Protein AF-A0AAQ4FNH3-F1 (afdb_monomer)

Mean predicted aligned error: 11.39 Å

Foldseek 3Di:
DDPVVVVVVVVVVVVVVCVVVVPDPQDWDWDQDQQGIWIAGPPPRHTPDGDGPVQWDDKADDPVPQQKIKTWGQDPVRDIDIGIDHDPDRPDDD

Secondary structure (DSSP, 8-state):
--THHHHHHHHHHHHHHHHHH-PPPPPEEEEEETTEEEEEETTT--EEEEEEGGGEEEEEE-TTS-SEEEEEEE-TTS-EEEEEEE-SS-S---

Sequence (94 aa):
MPATTGCARSMGRLKEPVRACRQHNQRVQLAVSLQGIKIRDGKTGELVFHYPVPQISFIWQDTSGARAAGYTYVAQDESYRYIAIKTDKEAMQQ

Nearest PDB structures (foldseek):
  6o5o-assembly2_B  TM=9.031E-01  e=2.522E-05  Homo sapiens
  1oqn-assembly2_B  TM=8.571E-01  e=1.132E-05  Mus musculus
  2ela-assembly2_B  TM=8.785E-01  e=4.341E-03  Homo sapiens
  2ej8-assembly1_A  TM=8.763E-01  e=6.860E-03  Homo sapiens
  3f0w-assembly1_A  TM=7.242E-01  e=3.657E-03  Homo sapiens

Radius of gyration: 13.84 Å; Cα contacts (8 Å, |Δi|>4): 123; chains: 1; bounding box: 34×31×33 Å

InterPro domains:
  IPR006020 PTB/PI domain [PS01179] (6-91)
  IPR011993 PH-like domain superfamily [G3DSA:2.30.29.30] (3-94)

Structure (mmCIF, N/CA/C/O backbone):
data_AF-A0AAQ4FNH3-F1
#
_entry.id   AF-A0AAQ4FNH3-F1
#
loop_
_atom_site.group_PDB
_atom_site.id
_atom_site.type_symbol
_atom_site.label_atom_id
_atom_s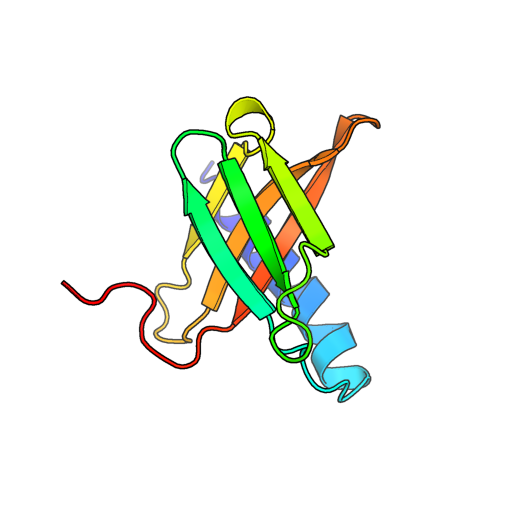ite.label_alt_id
_atom_site.label_comp_id
_atom_site.label_asym_id
_atom_site.label_entity_id
_atom_site.label_seq_id
_atom_site.pdbx_PDB_ins_code
_atom_site.Cartn_x
_atom_site.Cartn_y
_atom_site.Cartn_z
_atom_site.occupancy
_atom_site.B_iso_or_equiv
_atom_site.auth_seq_id
_atom_site.auth_comp_id
_atom_site.auth_asym_id
_atom_site.auth_atom_id
_atom_site.pdbx_PDB_model_num
ATOM 1 N N . MET A 1 1 ? 20.160 13.547 7.397 1.00 39.81 1 MET A N 1
ATOM 2 C CA . MET A 1 1 ? 20.020 12.074 7.350 1.00 39.81 1 MET A CA 1
ATOM 3 C C . MET A 1 1 ? 18.784 11.751 6.516 1.00 39.81 1 MET A C 1
ATOM 5 O O . MET A 1 1 ? 17.687 11.931 7.029 1.00 39.81 1 MET A O 1
ATOM 9 N N . PRO A 1 2 ? 18.903 11.423 5.218 1.00 44.41 2 PRO A N 1
ATOM 10 C CA . PRO A 1 2 ? 17.726 11.298 4.364 1.00 44.41 2 PRO A CA 1
ATOM 11 C C . PRO A 1 2 ? 17.001 9.971 4.642 1.00 44.41 2 PRO A C 1
ATOM 13 O O . PRO A 1 2 ? 17.586 8.894 4.546 1.00 44.41 2 PRO A O 1
ATOM 16 N N . ALA A 1 3 ? 15.714 10.053 4.986 1.00 44.22 3 ALA A N 1
ATOM 17 C CA . ALA A 1 3 ? 14.826 8.918 5.268 1.00 44.22 3 ALA A CA 1
ATOM 18 C C . ALA A 1 3 ? 14.589 7.985 4.054 1.00 44.22 3 ALA A C 1
ATOM 20 O O . ALA A 1 3 ? 13.976 6.925 4.176 1.00 44.22 3 ALA A O 1
ATOM 21 N N . THR A 1 4 ? 15.106 8.345 2.878 1.00 50.47 4 THR A N 1
ATOM 22 C CA . THR A 1 4 ? 14.960 7.619 1.611 1.00 50.47 4 THR A CA 1
ATOM 23 C C . THR A 1 4 ? 15.666 6.258 1.595 1.00 50.47 4 THR A C 1
ATOM 25 O O . THR A 1 4 ? 15.248 5.360 0.865 1.00 50.47 4 THR A O 1
ATOM 28 N N . THR A 1 5 ? 16.693 6.054 2.425 1.00 57.00 5 THR A N 1
ATOM 29 C CA . THR A 1 5 ? 17.498 4.817 2.430 1.00 57.00 5 THR A CA 1
ATOM 30 C C . THR A 1 5 ? 16.744 3.611 3.010 1.00 57.00 5 THR A C 1
ATOM 32 O O . THR A 1 5 ? 17.003 2.473 2.618 1.00 57.00 5 THR A O 1
ATOM 35 N N . GLY A 1 6 ? 15.790 3.835 3.922 1.00 59.72 6 GLY A N 1
ATOM 36 C CA . GLY A 1 6 ? 15.041 2.763 4.589 1.00 59.72 6 GLY A CA 1
ATOM 37 C C . GLY A 1 6 ? 14.089 2.026 3.645 1.00 59.72 6 GLY A C 1
ATOM 38 O O . GLY A 1 6 ? 14.173 0.808 3.503 1.00 59.72 6 GLY A O 1
ATOM 39 N N . CYS A 1 7 ? 13.233 2.766 2.935 1.00 58.28 7 CYS A N 1
ATOM 40 C CA . CYS A 1 7 ? 12.224 2.182 2.044 1.00 58.28 7 CYS A CA 1
ATOM 41 C C . CYS A 1 7 ? 12.846 1.442 0.847 1.00 58.28 7 CYS A C 1
ATOM 43 O O . CYS A 1 7 ? 12.417 0.335 0.519 1.00 58.28 7 CYS A O 1
ATOM 45 N N . ALA A 1 8 ? 13.905 1.993 0.241 1.00 60.03 8 ALA A N 1
ATOM 46 C CA . ALA A 1 8 ? 14.612 1.341 -0.865 1.00 60.03 8 ALA A CA 1
ATOM 47 C C . ALA A 1 8 ? 15.272 0.015 -0.432 1.00 60.03 8 ALA A C 1
ATOM 49 O O . ALA A 1 8 ? 15.250 -0.972 -1.172 1.00 60.03 8 ALA A O 1
ATOM 50 N N . ARG A 1 9 ? 15.804 -0.043 0.798 1.00 62.25 9 ARG A N 1
ATOM 51 C CA . ARG A 1 9 ? 16.401 -1.262 1.365 1.00 62.25 9 ARG A CA 1
ATOM 52 C C . ARG A 1 9 ? 15.347 -2.319 1.703 1.00 62.25 9 ARG A C 1
ATOM 54 O O . ARG A 1 9 ? 15.581 -3.500 1.448 1.00 62.25 9 ARG A O 1
ATOM 61 N N . SER A 1 10 ? 14.182 -1.910 2.208 1.00 58.88 10 SER A N 1
ATOM 62 C CA . SER A 1 10 ? 13.034 -2.800 2.434 1.00 58.88 10 SER A CA 1
ATOM 63 C C . SER A 1 10 ? 12.512 -3.395 1.124 1.00 58.88 10 SER A C 1
ATOM 65 O O . SER A 1 10 ? 12.283 -4.600 1.046 1.00 58.88 10 SER A O 1
ATOM 67 N N . MET A 1 11 ? 12.425 -2.585 0.063 1.00 58.62 11 MET A N 1
ATOM 68 C CA . MET A 1 11 ? 12.085 -3.051 -1.286 1.00 58.62 11 MET A CA 1
ATOM 69 C C . MET A 1 11 ? 13.079 -4.084 -1.824 1.00 58.62 11 MET A C 1
ATOM 71 O O . MET A 1 11 ? 12.664 -5.071 -2.428 1.00 58.62 11 MET A O 1
ATOM 75 N N . GLY A 1 12 ? 14.382 -3.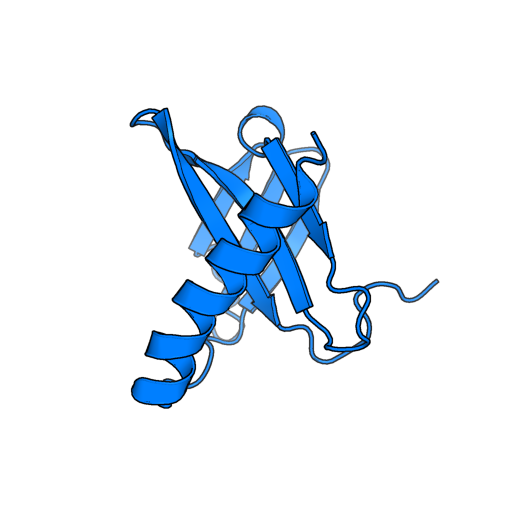892 -1.591 1.00 61.12 12 GLY A N 1
ATOM 76 C CA . GLY A 1 12 ? 15.407 -4.882 -1.937 1.00 61.12 12 GLY A CA 1
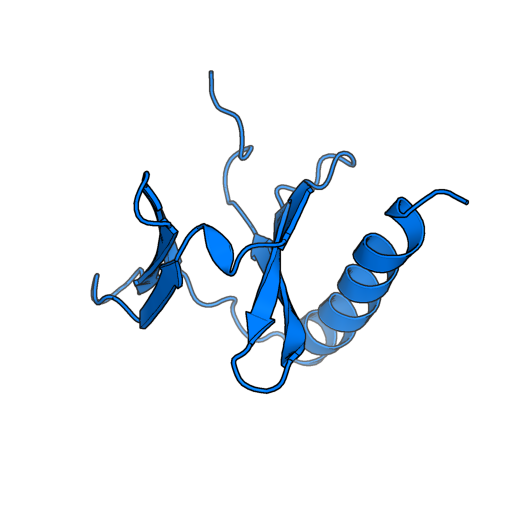ATOM 77 C C . GLY A 1 12 ? 15.172 -6.227 -1.242 1.00 61.12 12 GLY A C 1
ATOM 78 O O . GLY A 1 12 ? 15.102 -7.255 -1.912 1.00 61.12 12 GLY A O 1
ATOM 79 N N . ARG A 1 13 ? 14.935 -6.199 0.077 1.00 59.75 13 ARG A N 1
ATOM 80 C CA . ARG A 1 13 ? 14.668 -7.401 0.888 1.00 59.75 13 ARG A CA 1
ATOM 81 C C . ARG A 1 13 ? 13.366 -8.116 0.522 1.00 59.75 13 ARG A C 1
ATOM 83 O O . ARG A 1 13 ? 13.296 -9.327 0.661 1.00 59.75 13 ARG A O 1
ATOM 90 N N . LEU A 1 14 ? 12.344 -7.395 0.056 1.00 56.53 14 LEU A N 1
ATOM 91 C CA . LEU A 1 14 ? 11.079 -7.978 -0.421 1.00 56.53 14 LEU A CA 1
ATOM 92 C C . LEU A 1 14 ? 11.173 -8.502 -1.862 1.00 56.53 14 LEU A C 1
ATOM 94 O O . LEU A 1 14 ? 10.474 -9.447 -2.222 1.00 56.53 14 LEU A O 1
ATOM 98 N N . LYS A 1 15 ? 12.059 -7.936 -2.693 1.00 55.00 15 LYS A N 1
ATOM 99 C CA . LYS A 1 15 ? 12.318 -8.429 -4.056 1.00 55.00 15 LYS A CA 1
ATOM 100 C C . LYS A 1 15 ? 13.044 -9.777 -4.069 1.00 55.00 15 LYS A C 1
ATOM 102 O O . LYS A 1 15 ? 12.808 -10.549 -4.995 1.00 55.00 15 LYS A O 1
ATOM 107 N N . GLU A 1 16 ? 13.897 -10.070 -3.086 1.00 53.34 16 GLU A N 1
ATOM 108 C CA . GLU A 1 16 ? 14.616 -11.351 -2.975 1.00 53.34 16 GLU A CA 1
ATOM 109 C C . GLU A 1 16 ? 13.687 -12.576 -2.887 1.00 53.34 16 GLU A C 1
ATOM 111 O O . GLU A 1 16 ? 13.807 -13.447 -3.750 1.00 53.34 16 GLU A O 1
ATOM 116 N N . PRO A 1 17 ? 12.716 -12.656 -1.956 1.00 47.03 17 PRO A N 1
ATOM 117 C CA . PRO A 1 17 ? 11.799 -13.788 -1.880 1.00 47.03 17 PRO A CA 1
ATOM 118 C C . PRO A 1 17 ? 10.847 -13.845 -3.078 1.00 47.03 17 PRO A C 1
ATOM 120 O O . PRO A 1 17 ? 10.570 -14.933 -3.559 1.00 47.03 17 PRO A O 1
ATOM 123 N N . VAL 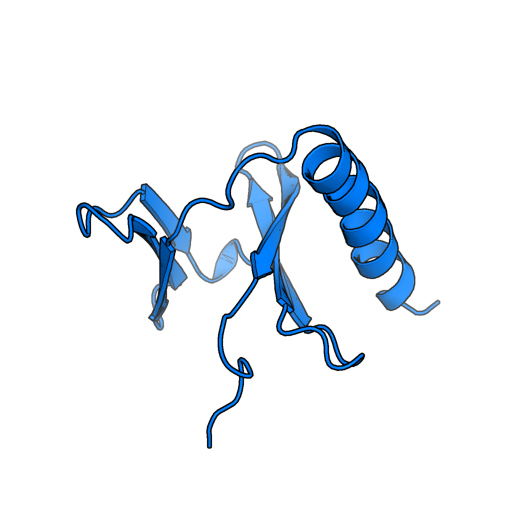A 1 18 ? 10.398 -12.714 -3.638 1.00 52.16 18 VAL A N 1
ATOM 124 C CA . VAL A 1 18 ? 9.550 -12.717 -4.851 1.00 52.16 18 VAL A CA 1
ATOM 125 C C . VAL A 1 18 ? 10.320 -13.241 -6.073 1.00 52.16 18 VAL A C 1
ATOM 127 O O . VAL A 1 18 ? 9.776 -14.013 -6.864 1.00 52.16 18 VAL A O 1
ATOM 130 N N . ARG A 1 19 ? 11.607 -12.881 -6.216 1.00 49.53 19 ARG A N 1
ATOM 131 C CA . ARG A 1 19 ? 12.498 -13.463 -7.236 1.00 49.53 19 ARG A CA 1
ATOM 132 C C . ARG A 1 19 ? 12.769 -14.943 -6.980 1.00 49.53 19 ARG A C 1
ATOM 134 O O . ARG A 1 19 ? 12.771 -15.713 -7.937 1.00 49.53 19 ARG A O 1
ATOM 141 N N . ALA A 1 20 ? 12.984 -15.326 -5.723 1.00 37.38 20 ALA A N 1
ATOM 142 C CA . ALA A 1 20 ? 13.284 -16.700 -5.335 1.00 37.38 20 ALA A CA 1
ATOM 143 C C . ALA A 1 20 ? 12.069 -17.632 -5.467 1.00 37.38 20 ALA A C 1
ATOM 145 O O . ALA A 1 20 ? 12.226 -18.786 -5.847 1.00 37.38 20 ALA A O 1
ATOM 146 N N . CYS A 1 21 ? 10.856 -17.138 -5.201 1.00 37.06 21 CYS A N 1
ATOM 147 C CA . CYS A 1 21 ? 9.651 -17.963 -5.161 1.00 37.06 21 CYS A CA 1
ATOM 148 C C . CYS A 1 21 ? 8.915 -18.040 -6.509 1.00 37.06 21 CYS A C 1
ATOM 150 O O . CYS A 1 21 ? 8.037 -18.883 -6.658 1.00 37.06 21 CYS A O 1
ATOM 152 N N . ARG A 1 22 ? 9.231 -17.173 -7.496 1.00 38.59 22 ARG A N 1
ATOM 153 C CA . ARG A 1 22 ? 8.469 -17.029 -8.765 1.00 38.59 22 ARG A CA 1
ATOM 154 C C . ARG A 1 22 ? 6.944 -17.063 -8.547 1.00 38.59 22 ARG A C 1
ATOM 156 O O . ARG A 1 22 ? 6.191 -17.500 -9.414 1.00 38.59 22 ARG A O 1
ATOM 163 N N . GLN A 1 23 ? 6.478 -16.627 -7.378 1.00 45.09 23 GLN A N 1
ATOM 164 C CA . GLN A 1 23 ? 5.064 -16.641 -7.053 1.00 45.09 23 GLN A CA 1
ATOM 165 C C . GLN A 1 23 ? 4.410 -15.543 -7.873 1.00 45.09 23 GLN A C 1
ATOM 167 O O . GLN A 1 23 ? 4.814 -14.381 -7.822 1.00 45.09 23 GLN A O 1
ATOM 172 N N . HIS A 1 24 ? 3.440 -15.939 -8.692 1.00 56.81 24 HIS A N 1
ATOM 173 C CA . HIS A 1 24 ? 2.656 -15.009 -9.482 1.00 56.81 24 HIS A CA 1
ATOM 174 C C . HIS A 1 24 ? 2.074 -13.950 -8.543 1.00 56.81 24 HIS A C 1
ATOM 176 O O . HIS A 1 24 ? 1.310 -14.286 -7.639 1.00 56.81 24 HIS A O 1
ATOM 182 N N . ASN A 1 25 ? 2.455 -12.684 -8.745 1.00 60.75 25 ASN A N 1
ATOM 183 C CA . ASN A 1 25 ? 1.896 -11.569 -7.989 1.00 60.75 25 ASN A CA 1
ATOM 184 C C . ASN A 1 25 ? 0.366 -11.659 -8.045 1.00 60.75 25 ASN A C 1
ATOM 186 O O . ASN A 1 25 ? -0.208 -11.705 -9.138 1.00 60.75 25 ASN A O 1
ATOM 190 N N . GLN A 1 26 ? -0.287 -11.689 -6.882 1.00 66.19 26 GLN A N 1
ATOM 191 C CA . GLN A 1 26 ? -1.741 -11.707 -6.822 1.00 66.19 26 GLN A CA 1
ATOM 192 C C . GLN A 1 26 ? -2.267 -10.436 -7.486 1.00 66.19 26 GLN A C 1
ATOM 194 O O . GLN A 1 26 ? -1.891 -9.318 -7.128 1.00 66.19 26 GLN A O 1
ATOM 199 N N . ARG A 1 27 ? -3.109 -10.612 -8.506 1.00 74.25 27 ARG A N 1
ATOM 200 C CA . ARG A 1 27 ? -3.730 -9.489 -9.195 1.00 74.25 27 ARG A CA 1
ATOM 201 C C . ARG A 1 27 ? -4.773 -8.890 -8.263 1.00 74.25 27 ARG A C 1
ATOM 203 O O . ARG A 1 27 ? -5.753 -9.550 -7.935 1.00 74.25 27 ARG A O 1
ATOM 210 N N . VAL A 1 28 ? -4.554 -7.644 -7.870 1.00 81.38 28 VAL A N 1
ATOM 211 C CA . VAL A 1 28 ? -5.434 -6.906 -6.965 1.00 81.38 28 VAL A CA 1
ATOM 212 C C . VAL A 1 28 ? -5.853 -5.579 -7.583 1.00 81.38 28 VAL A C 1
ATOM 214 O O . VAL A 1 28 ? -5.133 -5.002 -8.399 1.00 81.38 28 VAL A O 1
ATOM 217 N N . GLN A 1 29 ? -7.024 -5.096 -7.190 1.00 82.62 29 GLN A N 1
ATOM 218 C CA . GLN A 1 29 ? -7.532 -3.776 -7.522 1.00 82.62 29 GLN A CA 1
ATOM 219 C C . GLN A 1 29 ? -7.388 -2.864 -6.302 1.00 82.62 29 GLN A C 1
ATOM 221 O O . GLN A 1 29 ? -7.941 -3.133 -5.236 1.00 82.62 29 GLN A O 1
ATOM 226 N N . LEU A 1 30 ? -6.637 -1.777 -6.466 1.00 81.38 30 LEU A N 1
ATOM 227 C CA . LEU A 1 30 ? -6.445 -0.767 -5.432 1.00 81.38 30 LEU A CA 1
ATOM 228 C C . LEU A 1 30 ? -7.509 0.326 -5.580 1.00 81.38 30 LEU A C 1
ATOM 230 O O . LEU A 1 30 ? -7.600 0.961 -6.628 1.00 81.38 30 LEU A O 1
ATOM 234 N N . ALA A 1 31 ? -8.295 0.562 -4.535 1.00 83.56 31 ALA A N 1
ATOM 235 C CA . ALA A 1 31 ? -9.234 1.672 -4.448 1.00 83.56 31 ALA A CA 1
ATOM 236 C C . ALA A 1 31 ? -8.775 2.637 -3.351 1.00 83.56 31 ALA A C 1
ATOM 238 O O . ALA A 1 31 ? -8.832 2.321 -2.161 1.00 83.56 31 ALA A O 1
ATOM 239 N N . VAL A 1 32 ? -8.308 3.815 -3.759 1.00 83.69 32 VAL A N 1
ATOM 240 C CA . VAL A 1 32 ? -7.892 4.888 -2.849 1.00 83.69 32 VAL A CA 1
ATOM 241 C C . VAL A 1 32 ? -9.078 5.824 -2.636 1.00 83.69 32 VAL A C 1
ATOM 243 O O . VAL A 1 32 ? -9.694 6.283 -3.593 1.00 83.69 32 VAL A O 1
ATOM 246 N N . SER A 1 33 ? -9.430 6.076 -1.379 1.00 83.94 33 SER A N 1
ATOM 247 C CA . SER A 1 33 ? -10.562 6.920 -0.988 1.00 83.94 33 SER A CA 1
ATOM 248 C C . SER A 1 33 ? -10.211 7.763 0.237 1.00 83.94 33 SER A C 1
ATOM 250 O O . SER A 1 33 ? -9.239 7.473 0.930 1.00 83.94 33 SER A O 1
ATOM 252 N N . LEU A 1 34 ? -11.039 8.759 0.564 1.00 81.12 34 LEU A N 1
ATOM 253 C CA . LEU A 1 34 ? -10.879 9.571 1.781 1.00 81.12 34 LEU A CA 1
ATOM 254 C C . LEU A 1 34 ? -10.945 8.745 3.078 1.00 81.12 34 LEU A C 1
ATOM 256 O O . LEU A 1 34 ? -10.412 9.161 4.099 1.00 81.12 34 LEU A O 1
ATOM 260 N N . GLN A 1 35 ? -11.576 7.567 3.044 1.00 82.75 35 GLN A N 1
ATOM 261 C CA . GLN A 1 35 ? -11.590 6.640 4.180 1.00 82.75 35 GLN A CA 1
ATOM 262 C C . GLN A 1 35 ? -10.284 5.848 4.318 1.00 82.75 35 GLN A C 1
ATOM 264 O O . GLN A 1 35 ? -9.999 5.339 5.398 1.00 82.75 35 GLN A O 1
ATOM 269 N N . GLY A 1 36 ? -9.485 5.747 3.252 1.00 86.38 36 GLY A N 1
ATOM 270 C CA . GLY A 1 36 ? -8.253 4.970 3.230 1.00 86.38 36 GLY A CA 1
ATOM 271 C C . GLY A 1 36 ? -8.043 4.208 1.928 1.00 86.38 36 GLY A C 1
ATOM 272 O O . GLY A 1 36 ? -8.676 4.478 0.901 1.00 86.38 36 GLY A O 1
ATOM 273 N N . ILE A 1 37 ? -7.151 3.223 1.996 1.00 87.81 37 ILE A N 1
ATOM 274 C CA . ILE A 1 37 ? -6.794 2.337 0.890 1.00 87.81 37 ILE A CA 1
ATOM 275 C C . ILE A 1 37 ? -7.520 1.003 1.060 1.00 87.81 37 ILE A C 1
ATOM 277 O O . ILE A 1 37 ? -7.398 0.327 2.081 1.00 87.81 37 ILE A O 1
ATOM 281 N N . LYS A 1 38 ? -8.270 0.610 0.032 1.00 88.94 38 LYS A N 1
ATOM 282 C CA . LYS A 1 38 ? -8.977 -0.669 -0.059 1.00 88.94 38 LYS A CA 1
ATOM 283 C C . LYS A 1 38 ? -8.314 -1.527 -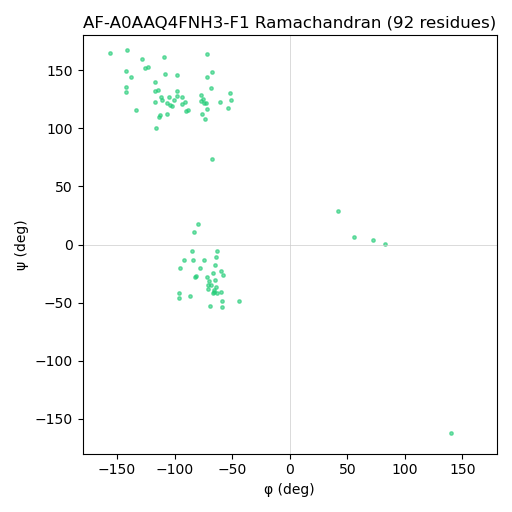1.133 1.00 88.94 38 LYS A C 1
ATOM 285 O O . LYS A 1 38 ? -8.191 -1.095 -2.275 1.00 88.94 38 LYS A O 1
ATOM 290 N N . ILE A 1 39 ? -7.899 -2.737 -0.775 1.00 86.69 39 ILE A N 1
ATOM 291 C 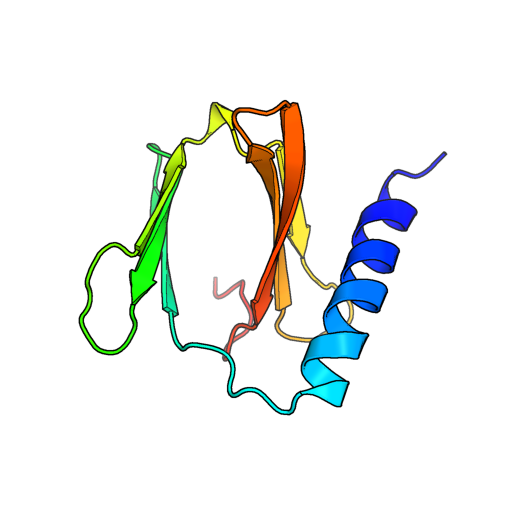CA . ILE A 1 39 ? -7.372 -3.740 -1.702 1.00 86.69 39 ILE A CA 1
ATOM 292 C C . ILE A 1 39 ? -8.476 -4.755 -1.955 1.00 86.69 39 ILE A C 1
ATOM 294 O O . ILE A 1 39 ? -8.943 -5.414 -1.025 1.00 86.69 39 ILE A O 1
ATOM 298 N N . ARG A 1 40 ? -8.888 -4.880 -3.213 1.00 86.75 40 ARG A N 1
ATOM 299 C CA . ARG A 1 40 ? -9.848 -5.886 -3.663 1.00 86.75 40 ARG A CA 1
ATOM 300 C C . ARG A 1 40 ? -9.154 -6.955 -4.491 1.00 86.75 40 ARG A C 1
ATOM 302 O O . ARG A 1 40 ? -8.203 -6.652 -5.211 1.00 86.75 40 ARG A O 1
ATOM 309 N N . ASP A 1 41 ? -9.618 -8.191 -4.405 1.00 83.00 41 ASP A N 1
ATOM 310 C CA . ASP A 1 41 ? -9.108 -9.259 -5.256 1.00 83.00 41 ASP A CA 1
ATOM 311 C C . ASP A 1 41 ? -9.525 -9.004 -6.712 1.00 83.00 41 ASP A C 1
ATOM 313 O O . ASP A 1 41 ? -10.664 -8.635 -6.993 1.00 83.00 41 ASP A O 1
ATOM 317 N N . GLY A 1 42 ? -8.598 -9.168 -7.655 1.00 77.31 42 GLY A N 1
ATOM 318 C CA . GLY A 1 42 ? -8.860 -8.894 -9.066 1.00 77.31 42 GLY A CA 1
ATOM 319 C C . GLY A 1 42 ? -9.717 -9.949 -9.770 1.00 77.31 42 GLY A C 1
ATOM 320 O O . GLY A 1 42 ? -10.161 -9.695 -10.886 1.00 77.31 42 GLY A O 1
ATOM 321 N N . LYS A 1 43 ? -9.923 -11.128 -9.169 1.00 78.62 43 LYS A N 1
ATOM 322 C CA . LYS A 1 43 ? -10.763 -12.201 -9.718 1.00 78.62 43 LYS A CA 1
ATOM 323 C C . LYS A 1 43 ? -12.171 -12.160 -9.139 1.00 78.62 43 LYS A C 1
ATOM 325 O O . LYS A 1 43 ? -13.126 -12.280 -9.896 1.00 78.62 43 LYS A O 1
ATOM 330 N N . THR A 1 44 ? -12.297 -12.010 -7.820 1.00 82.75 44 THR A N 1
ATOM 331 C CA . THR A 1 44 ? -13.605 -12.043 -7.141 1.00 82.75 44 THR A CA 1
ATOM 332 C C . THR A 1 44 ? -14.203 -10.655 -6.925 1.00 82.75 44 THR A C 1
ATOM 334 O O . THR A 1 44 ? -15.408 -10.533 -6.727 1.00 82.75 44 THR A O 1
ATOM 337 N N . GLY A 1 45 ? -13.385 -9.596 -6.959 1.00 78.81 45 GLY A N 1
ATOM 338 C CA . GLY A 1 45 ? -13.807 -8.236 -6.614 1.00 78.81 45 GLY A CA 1
ATOM 339 C C . GLY A 1 45 ? -14.047 -8.028 -5.115 1.00 78.81 45 GLY A C 1
ATOM 340 O O . GLY A 1 45 ? -14.461 -6.939 -4.705 1.00 78.81 45 GLY A O 1
ATOM 341 N N . GLU A 1 46 ? -13.786 -9.047 -4.296 1.00 85.38 46 GLU A N 1
ATOM 342 C CA . GLU A 1 46 ? -14.002 -9.019 -2.855 1.00 85.38 46 GLU A CA 1
ATOM 343 C C . GLU A 1 46 ? -12.970 -8.127 -2.165 1.00 85.38 46 GLU A C 1
ATOM 345 O O . GLU A 1 46 ? -11.809 -8.058 -2.573 1.00 85.38 46 GLU A O 1
ATOM 350 N N . LEU A 1 47 ? -13.389 -7.419 -1.115 1.00 84.31 47 LEU A N 1
ATOM 351 C CA . LEU A 1 47 ? -12.496 -6.599 -0.308 1.00 84.31 47 LEU A CA 1
ATOM 352 C C . LEU A 1 47 ? -11.617 -7.496 0.567 1.00 84.31 47 LEU A C 1
ATOM 354 O O . LEU A 1 47 ? -12.086 -8.041 1.558 1.00 84.31 47 LEU A O 1
ATOM 358 N N . VAL A 1 48 ? -10.336 -7.593 0.223 1.00 85.06 48 VAL A N 1
ATOM 359 C CA . VAL A 1 48 ? -9.367 -8.413 0.960 1.00 85.06 48 VAL A CA 1
ATOM 360 C C . VAL A 1 48 ? -8.770 -7.624 2.120 1.00 85.06 48 VAL A C 1
ATOM 362 O O . VAL A 1 48 ? -8.663 -8.132 3.231 1.00 85.06 48 VAL A O 1
ATOM 365 N N . PHE A 1 49 ? -8.400 -6.361 1.878 1.00 83.56 49 PHE A N 1
ATOM 366 C CA . PHE A 1 49 ? -7.792 -5.511 2.902 1.00 83.56 49 PHE A CA 1
ATOM 367 C C . PHE A 1 49 ? -8.347 -4.091 2.884 1.00 83.56 49 PHE A C 1
ATOM 369 O O . PHE A 1 49 ? -8.604 -3.514 1.826 1.00 83.56 49 PHE A O 1
ATOM 376 N N . HIS A 1 50 ? -8.477 -3.501 4.071 1.00 85.31 50 HIS A N 1
ATOM 377 C CA . HIS A 1 50 ? -8.866 -2.109 4.259 1.00 85.31 50 HIS A CA 1
ATOM 378 C C . HIS A 1 50 ? -7.940 -1.444 5.275 1.00 85.31 50 HIS A C 1
ATOM 380 O O . HIS A 1 50 ? -7.925 -1.817 6.445 1.00 85.31 50 HIS A O 1
ATOM 386 N N . TYR A 1 51 ? -7.188 -0.449 4.812 1.00 84.81 51 TYR A N 1
ATOM 387 C CA . TYR A 1 51 ? -6.271 0.339 5.625 1.00 84.81 51 TYR A CA 1
ATOM 388 C C . TYR A 1 51 ? -6.800 1.769 5.730 1.00 84.81 51 TYR A C 1
ATOM 390 O O . TYR A 1 51 ? -6.815 2.475 4.716 1.00 84.81 51 TYR A O 1
ATOM 398 N N . PRO A 1 52 ? -7.248 2.214 6.913 1.00 85.62 52 PRO A N 1
ATOM 399 C CA . PRO A 1 52 ? -7.725 3.577 7.086 1.00 85.62 52 PRO A CA 1
ATOM 400 C C . PRO A 1 52 ? -6.571 4.584 6.952 1.00 85.62 52 PRO A C 1
ATOM 402 O O . PRO A 1 52 ? -5.440 4.285 7.334 1.00 85.62 52 PRO A O 1
ATOM 405 N N . VAL A 1 53 ? -6.860 5.792 6.445 1.00 84.81 53 VAL A N 1
ATOM 406 C CA . VAL A 1 53 ? -5.864 6.875 6.243 1.00 84.81 53 VAL A CA 1
ATOM 407 C C . VAL A 1 53 ? -4.906 7.078 7.428 1.00 84.81 53 VAL A C 1
ATOM 409 O O . VAL A 1 53 ? -3.703 7.094 7.184 1.00 84.81 53 VAL A O 1
ATOM 412 N N . PRO A 1 54 ? -5.362 7.184 8.695 1.00 84.31 54 PRO A N 1
ATOM 413 C CA . PRO A 1 54 ? -4.458 7.449 9.817 1.00 84.31 54 PRO A CA 1
ATOM 414 C C . PRO A 1 54 ? -3.442 6.332 10.094 1.00 84.31 54 PRO A C 1
ATOM 416 O O . PRO A 1 54 ? -2.447 6.581 10.766 1.00 84.31 54 PRO A O 1
ATOM 419 N N . GLN A 1 55 ? -3.660 5.112 9.591 1.00 84.88 55 GLN A N 1
ATOM 420 C CA . GLN A 1 55 ? -2.694 4.017 9.739 1.00 84.88 55 GLN A CA 1
ATOM 421 C C . GLN A 1 55 ? -1.596 4.049 8.672 1.00 84.88 55 GLN A C 1
ATOM 423 O O . GLN A 1 55 ? -0.600 3.341 8.805 1.00 84.88 55 GLN A O 1
ATOM 428 N N . ILE A 1 56 ? -1.761 4.839 7.611 1.00 85.81 56 ILE A N 1
ATOM 429 C CA . ILE A 1 56 ? -0.809 4.926 6.505 1.00 85.81 56 ILE A CA 1
ATOM 430 C C . ILE A 1 56 ? 0.196 6.028 6.831 1.00 85.81 56 ILE A C 1
ATOM 432 O O . ILE A 1 56 ? -0.159 7.199 6.912 1.00 85.81 56 ILE A O 1
ATOM 436 N N . SER A 1 57 ? 1.461 5.656 7.007 1.00 84.25 57 SER A N 1
ATOM 437 C CA . SER A 1 57 ? 2.501 6.596 7.439 1.00 84.25 57 SER A CA 1
ATOM 438 C C . SER A 1 57 ? 3.301 7.169 6.281 1.00 84.25 57 SER A C 1
ATOM 440 O O . SER A 1 57 ? 3.637 8.349 6.282 1.00 84.25 57 SER A O 1
ATOM 442 N N . PHE A 1 58 ? 3.656 6.333 5.305 1.00 82.25 58 PHE A N 1
ATOM 443 C CA . PHE A 1 58 ? 4.547 6.751 4.230 1.00 82.25 58 PHE A CA 1
ATOM 444 C C . PHE A 1 58 ? 4.129 6.135 2.910 1.00 82.25 58 PHE A C 1
ATOM 446 O O . PHE A 1 58 ? 3.863 4.939 2.853 1.00 82.25 58 PHE A O 1
ATOM 453 N N . ILE A 1 59 ? 4.119 6.938 1.852 1.00 83.62 59 ILE A N 1
ATOM 454 C CA . ILE A 1 59 ? 3.895 6.477 0.485 1.00 83.62 59 ILE A CA 1
ATOM 455 C C . ILE A 1 59 ? 5.208 6.656 -0.265 1.00 83.62 59 ILE A C 1
ATOM 457 O O . ILE A 1 59 ? 5.802 7.732 -0.274 1.00 83.62 59 ILE A O 1
ATOM 461 N N . TRP A 1 60 ? 5.669 5.580 -0.881 1.00 80.06 60 TRP A N 1
ATOM 462 C CA . TRP A 1 60 ? 6.872 5.542 -1.686 1.00 80.06 60 TRP A CA 1
ATOM 463 C C . TRP A 1 60 ? 6.501 5.184 -3.120 1.00 80.06 60 TRP A C 1
ATOM 465 O O . TRP A 1 60 ? 5.779 4.223 -3.363 1.00 80.06 60 TRP A O 1
ATOM 475 N N . GLN A 1 61 ? 7.022 5.935 -4.076 1.00 76.62 61 GLN A N 1
ATOM 476 C CA . GLN A 1 61 ? 6.906 5.624 -5.495 1.00 76.62 61 GLN A CA 1
ATOM 477 C C . GLN A 1 61 ? 8.297 5.369 -6.056 1.00 76.62 61 GLN A C 1
ATOM 479 O O . GLN A 1 61 ? 9.254 6.055 -5.684 1.00 76.62 61 GLN A O 1
ATOM 484 N N . ASP A 1 62 ? 8.412 4.377 -6.930 1.00 72.00 62 ASP A N 1
ATOM 485 C CA . ASP A 1 62 ? 9.662 4.107 -7.614 1.00 72.00 62 ASP A CA 1
ATOM 486 C C . ASP A 1 62 ? 9.869 5.142 -8.728 1.00 72.00 62 ASP A C 1
ATOM 488 O O . ASP A 1 62 ? 9.137 5.181 -9.716 1.00 72.00 62 ASP A O 1
ATOM 492 N N . THR A 1 63 ? 10.869 6.005 -8.561 1.00 64.19 63 THR A N 1
ATOM 493 C CA . THR A 1 63 ? 11.234 7.036 -9.542 1.00 64.19 63 THR A CA 1
ATOM 494 C C . THR A 1 63 ? 12.168 6.513 -10.633 1.00 64.19 63 THR A C 1
ATOM 496 O O . THR A 1 63 ? 12.455 7.230 -11.586 1.00 64.19 63 THR A O 1
ATOM 499 N N . SER A 1 64 ? 12.636 5.263 -10.531 1.00 61.84 64 SER A N 1
ATOM 500 C CA . SER A 1 64 ? 13.568 4.654 -11.490 1.00 61.84 64 SER A CA 1
ATOM 501 C C . SER A 1 64 ? 12.890 4.067 -12.738 1.00 61.84 64 SER A C 1
ATOM 503 O O . SER A 1 64 ? 13.521 3.356 -13.517 1.00 61.84 64 SER A O 1
ATOM 505 N N . GLY A 1 65 ? 11.600 4.355 -12.943 1.00 54.84 65 GLY A N 1
ATOM 506 C CA . GLY A 1 65 ? 10.835 3.910 -14.113 1.00 54.84 65 GLY A CA 1
ATOM 507 C C . GLY A 1 65 ? 10.289 2.482 -14.008 1.00 54.84 65 GLY A C 1
ATOM 508 O O . GLY A 1 65 ? 9.598 2.013 -14.914 1.00 54.84 65 GLY A O 1
ATOM 509 N N . ALA A 1 66 ? 10.537 1.775 -12.902 1.00 57.12 66 ALA A N 1
ATOM 510 C CA . ALA A 1 66 ? 9.794 0.560 -12.604 1.00 57.12 66 ALA A CA 1
ATOM 511 C C . ALA A 1 66 ? 8.397 0.954 -12.110 1.00 57.12 66 ALA A C 1
ATOM 513 O O . ALA A 1 66 ? 8.258 1.719 -11.165 1.00 57.12 66 ALA A O 1
ATOM 514 N N . ARG A 1 67 ? 7.354 0.429 -12.758 1.00 67.44 67 ARG A N 1
ATOM 515 C CA . ARG A 1 67 ? 5.941 0.661 -12.420 1.00 67.44 67 ARG A CA 1
ATOM 516 C C . ARG A 1 67 ? 5.602 0.024 -11.065 1.00 67.44 67 ARG A C 1
ATOM 518 O O . ARG A 1 67 ? 5.027 -1.062 -10.985 1.00 67.44 67 ARG A O 1
ATOM 525 N N . ALA A 1 68 ? 6.077 0.642 -9.995 1.00 75.31 68 ALA A N 1
ATOM 526 C CA . ALA A 1 68 ? 5.961 0.161 -8.636 1.00 75.31 68 ALA A CA 1
ATOM 527 C C . ALA A 1 68 ? 5.722 1.338 -7.691 1.00 75.31 68 ALA A C 1
ATOM 529 O O . ALA A 1 68 ? 6.427 2.344 -7.711 1.00 75.31 68 ALA A O 1
ATOM 530 N N . ALA A 1 69 ? 4.727 1.182 -6.838 1.00 79.06 69 ALA A N 1
ATOM 531 C CA . ALA A 1 69 ? 4.449 2.072 -5.729 1.00 79.06 69 ALA A CA 1
ATOM 532 C C . ALA A 1 69 ?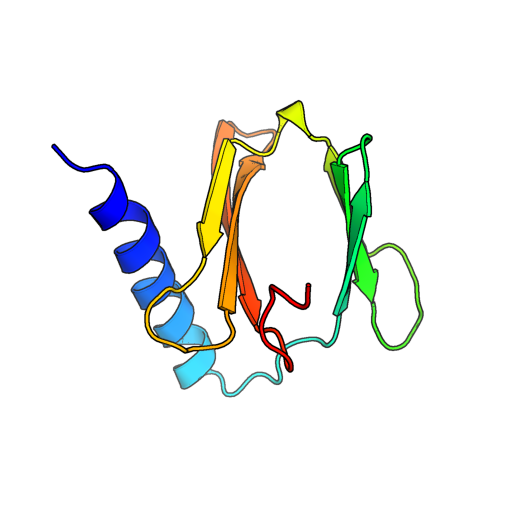 4.328 1.220 -4.473 1.00 79.06 69 ALA A C 1
ATOM 534 O O . ALA A 1 69 ? 4.089 0.021 -4.540 1.00 79.06 69 ALA A O 1
ATOM 535 N N . GLY A 1 70 ? 4.487 1.809 -3.308 1.00 83.62 70 GLY A N 1
ATOM 536 C CA . GLY A 1 70 ? 4.294 1.107 -2.059 1.00 83.62 70 GLY A CA 1
ATOM 537 C C . GLY A 1 70 ? 3.960 2.065 -0.945 1.00 83.62 70 GLY A C 1
ATOM 538 O O . GLY A 1 70 ? 4.141 3.273 -1.065 1.00 83.62 70 GLY A O 1
ATOM 539 N N . TYR A 1 71 ? 3.455 1.528 0.149 1.00 85.38 71 TYR A N 1
ATOM 540 C CA . TYR A 1 71 ? 3.188 2.321 1.332 1.00 85.38 71 TYR A CA 1
ATOM 541 C C . TYR A 1 71 ? 3.510 1.533 2.592 1.00 85.38 71 TYR A C 1
ATOM 543 O O . TYR A 1 71 ? 3.398 0.308 2.632 1.00 85.38 71 TYR A O 1
ATOM 551 N N . THR A 1 72 ? 3.918 2.255 3.625 1.00 86.38 72 THR A N 1
ATOM 552 C CA . THR A 1 72 ? 4.107 1.722 4.968 1.00 86.38 72 THR A CA 1
ATOM 553 C C . THR A 1 72 ? 2.875 2.041 5.790 1.00 86.38 72 THR A C 1
ATOM 555 O O . THR A 1 72 ? 2.424 3.189 5.812 1.00 86.38 72 THR A O 1
ATOM 558 N N . TYR A 1 73 ? 2.360 1.039 6.489 1.00 86.56 73 TYR A N 1
ATOM 559 C CA . TYR A 1 73 ? 1.304 1.210 7.471 1.00 86.56 73 TYR A CA 1
ATOM 560 C C . TYR A 1 73 ? 1.746 0.688 8.836 1.00 86.56 73 TYR A C 1
ATOM 562 O O . TYR A 1 73 ? 2.594 -0.205 8.933 1.00 86.56 73 TYR A O 1
ATOM 570 N N . VAL A 1 74 ? 1.170 1.260 9.887 1.00 82.50 74 VAL A N 1
ATOM 571 C CA . VAL A 1 74 ? 1.357 0.795 11.262 1.00 82.50 74 VAL A CA 1
ATOM 572 C C . VAL A 1 74 ? 0.296 -0.258 11.539 1.00 82.50 74 VAL A C 1
ATOM 574 O O . VAL A 1 74 ? -0.901 0.024 11.480 1.00 82.50 74 VAL A O 1
ATOM 577 N N . ALA A 1 75 ? 0.726 -1.495 11.781 1.00 78.94 75 ALA A N 1
ATOM 578 C CA . ALA A 1 75 ? -0.174 -2.544 12.243 1.00 78.94 75 ALA A CA 1
ATOM 579 C C . ALA A 1 75 ? -0.578 -2.293 13.705 1.00 78.94 75 ALA A C 1
ATOM 581 O O . ALA A 1 75 ? 0.081 -1.541 14.417 1.00 78.94 75 ALA A O 1
ATOM 582 N N . GLN A 1 76 ? -1.635 -2.961 14.167 1.00 76.19 76 GLN A N 1
ATOM 583 C CA . GLN A 1 76 ? -2.109 -2.846 15.553 1.00 76.19 76 GLN A CA 1
ATOM 584 C C . GLN A 1 76 ? -1.034 -3.215 16.591 1.00 76.19 76 GLN A C 1
ATOM 586 O O . GLN A 1 76 ? -1.044 -2.667 17.684 1.00 76.19 76 GLN A O 1
ATOM 591 N N . ASP A 1 77 ? -0.069 -4.060 16.221 1.00 77.44 77 ASP A N 1
ATOM 592 C CA . ASP A 1 77 ? 1.081 -4.443 17.053 1.00 77.44 77 ASP A CA 1
ATOM 593 C C . ASP A 1 77 ? 2.222 -3.398 17.069 1.00 77.44 77 ASP A C 1
ATOM 595 O O . ASP A 1 77 ? 3.373 -3.754 17.304 1.00 77.44 77 ASP A O 1
ATOM 599 N N . GLU A 1 78 ? 1.961 -2.144 16.673 1.00 74.44 78 GLU A N 1
ATOM 600 C CA . GLU A 1 78 ? 2.950 -1.059 16.469 1.00 74.44 78 GLU A CA 1
ATOM 601 C C . GLU A 1 78 ? 4.093 -1.386 15.483 1.00 74.44 78 GLU A C 1
ATOM 603 O O . GLU A 1 78 ? 5.018 -0.601 15.267 1.00 74.44 78 GLU A O 1
ATOM 608 N N . SER A 1 79 ? 4.021 -2.538 14.814 1.00 78.38 79 SER A N 1
ATOM 609 C CA . SER A 1 79 ? 4.971 -2.930 13.780 1.00 78.38 79 SER A CA 1
ATOM 610 C C . SER A 1 79 ? 4.687 -2.188 12.472 1.00 78.38 79 SER A C 1
ATOM 612 O O . SER A 1 79 ? 3.568 -2.219 11.947 1.00 78.38 79 SER A O 1
ATOM 614 N N . TYR A 1 80 ? 5.716 -1.562 11.904 1.00 80.62 80 TYR A N 1
ATOM 615 C CA . TYR A 1 80 ? 5.644 -0.984 10.565 1.00 80.62 80 TYR A CA 1
ATOM 616 C C . TYR A 1 80 ? 5.695 -2.094 9.521 1.00 80.62 80 TYR A C 1
ATOM 618 O O . TYR A 1 80 ? 6.666 -2.850 9.441 1.00 80.62 80 TYR A O 1
ATOM 626 N N . ARG A 1 81 ? 4.664 -2.172 8.683 1.00 81.94 81 ARG A N 1
ATOM 627 C CA . ARG A 1 81 ? 4.598 -3.110 7.563 1.00 81.94 81 ARG A CA 1
ATOM 628 C C . ARG A 1 81 ? 4.596 -2.339 6.259 1.00 81.94 81 ARG A C 1
ATOM 630 O O . ARG A 1 81 ? 3.863 -1.370 6.094 1.00 81.94 81 ARG A O 1
ATOM 637 N N . TYR A 1 82 ? 5.436 -2.778 5.333 1.00 80.88 82 TYR A N 1
ATOM 638 C CA . TYR A 1 82 ? 5.572 -2.161 4.024 1.00 80.88 82 TYR A CA 1
ATOM 639 C C . TYR A 1 82 ? 4.886 -3.023 2.965 1.00 80.88 82 TYR A C 1
ATOM 641 O O . TYR A 1 82 ? 5.168 -4.216 2.850 1.00 80.88 82 TYR A O 1
ATOM 649 N N . ILE A 1 83 ? 3.999 -2.408 2.187 1.00 80.31 83 ILE A N 1
ATOM 650 C CA . ILE A 1 83 ? 3.296 -3.036 1.072 1.00 80.31 83 ILE A CA 1
ATOM 651 C C . ILE A 1 83 ? 3.881 -2.502 -0.227 1.00 80.31 83 ILE A C 1
ATOM 653 O O . ILE A 1 83 ? 3.839 -1.302 -0.482 1.00 80.31 83 ILE A O 1
ATOM 657 N N . ALA A 1 84 ? 4.393 -3.411 -1.0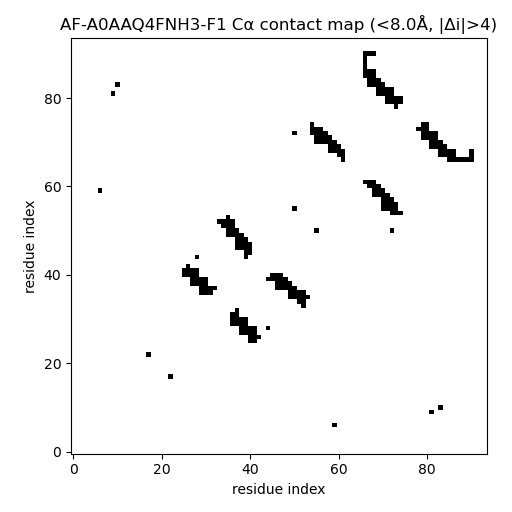55 1.00 79.94 84 ALA A N 1
ATOM 658 C CA . ALA A 1 84 ? 4.836 -3.124 -2.412 1.00 79.94 84 ALA A CA 1
ATOM 659 C C . ALA A 1 84 ? 3.734 -3.499 -3.409 1.00 79.94 84 ALA A C 1
ATOM 661 O O . ALA A 1 84 ? 3.253 -4.631 -3.424 1.00 79.94 84 ALA A O 1
ATOM 662 N N . ILE A 1 85 ? 3.373 -2.569 -4.281 1.00 79.94 85 ILE A N 1
ATOM 663 C CA . ILE A 1 85 ? 2.386 -2.725 -5.344 1.00 79.94 85 ILE A CA 1
ATOM 664 C C . ILE A 1 85 ? 3.101 -2.540 -6.676 1.00 79.94 85 ILE A C 1
ATOM 666 O O . ILE A 1 85 ? 3.699 -1.503 -6.951 1.00 79.94 85 ILE A O 1
ATOM 670 N N . LYS A 1 86 ? 3.015 -3.551 -7.536 1.00 77.69 86 LYS A N 1
ATOM 671 C CA . LYS A 1 86 ? 3.468 -3.454 -8.922 1.00 77.69 86 LYS A CA 1
ATOM 672 C C . LYS A 1 86 ? 2.277 -3.056 -9.788 1.00 77.69 86 LYS A C 1
ATOM 674 O O . LYS A 1 86 ? 1.281 -3.775 -9.807 1.00 77.69 86 LYS A O 1
ATOM 679 N N . THR A 1 87 ? 2.368 -1.933 -10.487 1.00 70.19 87 THR A N 1
ATOM 680 C CA . THR A 1 87 ? 1.325 -1.458 -11.399 1.00 70.19 87 THR A CA 1
ATOM 681 C C . THR A 1 87 ? 1.673 -1.837 -12.838 1.00 70.19 87 THR A C 1
ATOM 683 O O . THR A 1 87 ? 2.840 -1.905 -13.217 1.00 70.19 87 THR A O 1
ATOM 686 N N . ASP A 1 88 ? 0.663 -2.138 -13.655 1.00 60.91 88 ASP A N 1
ATOM 687 C CA . ASP A 1 88 ? 0.876 -2.493 -15.067 1.00 60.91 88 ASP A CA 1
ATOM 688 C C . ASP A 1 88 ? 1.028 -1.245 -15.951 1.00 60.91 88 ASP A C 1
ATOM 690 O O . ASP A 1 88 ? 1.757 -1.265 -16.934 1.00 60.91 88 ASP A O 1
ATOM 694 N N . LYS A 1 89 ? 0.418 -0.122 -15.555 1.00 56.44 89 LYS A N 1
ATOM 695 C CA . LYS A 1 89 ? 0.603 1.218 -16.141 1.00 56.44 89 LYS A CA 1
ATOM 696 C C . LYS A 1 89 ? 1.365 2.119 -15.164 1.00 56.44 89 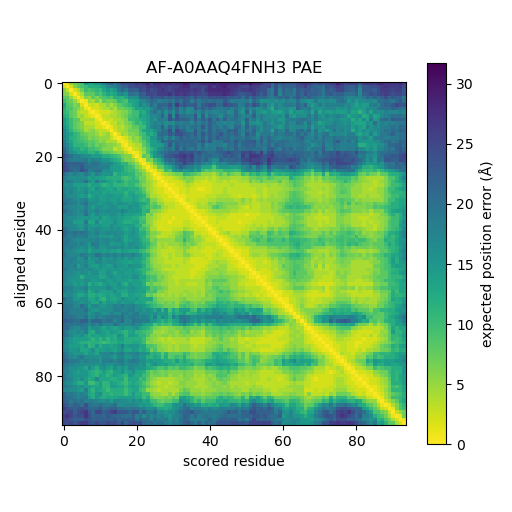LYS A C 1
ATOM 698 O O . LYS A 1 89 ? 1.465 1.787 -13.979 1.00 56.44 89 LYS A O 1
ATOM 703 N N . GLU A 1 90 ? 1.940 3.220 -15.653 1.00 47.88 90 GLU A N 1
ATOM 704 C CA . GLU A 1 90 ? 2.485 4.260 -14.770 1.00 47.88 90 GLU A CA 1
ATOM 705 C C . GLU A 1 90 ? 1.411 4.655 -13.754 1.00 47.88 90 GLU A C 1
ATOM 707 O O . GLU A 1 90 ? 0.254 4.866 -14.115 1.00 47.88 90 GLU A O 1
ATOM 712 N N . ALA A 1 91 ? 1.780 4.682 -12.470 1.00 47.00 91 ALA A N 1
ATOM 713 C CA . ALA A 1 91 ? 0.846 4.962 -11.379 1.00 47.00 91 ALA A CA 1
ATOM 714 C C . ALA A 1 91 ? 0.252 6.386 -11.453 1.00 47.00 91 ALA A C 1
ATOM 716 O O . ALA A 1 91 ? -0.713 6.686 -10.757 1.00 47.00 91 ALA A O 1
ATOM 717 N N . MET A 1 92 ? 0.806 7.235 -12.322 1.00 41.91 92 MET A N 1
ATOM 718 C CA . MET A 1 92 ? 0.345 8.578 -12.634 1.00 41.91 92 MET A CA 1
ATOM 719 C C . MET A 1 92 ? -0.084 8.621 -14.106 1.00 41.91 92 MET A C 1
ATOM 721 O O . MET A 1 92 ? 0.752 8.719 -14.997 1.00 41.91 92 MET A O 1
ATOM 725 N N . GLN A 1 93 ? -1.388 8.533 -14.368 1.00 40.91 93 GLN A N 1
ATOM 726 C CA . GLN A 1 93 ? -1.960 9.058 -15.608 1.00 40.91 93 GLN A CA 1
ATOM 727 C C . GLN A 1 93 ? -2.715 10.333 -15.227 1.00 40.91 93 GLN A C 1
ATOM 729 O O . GLN A 1 93 ? -3.665 10.258 -14.446 1.00 40.91 93 GLN A O 1
ATOM 734 N N . GLN A 1 94 ? -2.210 11.480 -15.688 1.00 35.28 94 GLN A N 1
ATOM 735 C CA . GLN A 1 94 ? -2.944 12.749 -15.681 1.00 35.28 94 GLN A CA 1
ATOM 736 C C . GLN A 1 94 ? -4.056 12.717 -16.727 1.00 35.28 94 GLN A C 1
ATOM 738 O O . GLN A 1 94 ? -3.837 12.085 -17.787 1.00 35.28 94 GLN A O 1
#

pLDDT: mean 70.06, std 15.62, range [35.28, 88.94]

Solvent-accessible surface area (backbone atoms only — not comparable to full-atom values): 5790 Å² total; per-residue (Å²): 134,76,77,66,61,58,61,58,50,51,52,52,64,57,46,50,55,49,65,73,62,67,62,78,77,80,62,61,43,80,46,79,52,96,70,19,44,34,36,20,36,60,85,79,65,47,79,76,44,78,46,47,50,92,39,53,77,45,80,47,70,52,84,85,76,54,42,35,38,31,38,32,30,53,43,96,83,75,45,79,45,76,48,81,43,78,44,95,53,67,92,74,78,132

Organism: Amblyomma americanum (NCBI:txid6943)